Protein AF-A0A2D6XK90-F1 (afdb_monomer)

Nearest PDB structures (foldseek):
  7zwc-assembly1_b  TM=6.019E-01  e=9.700E+00  Homo sapiens
  4h1v-assembly1_A  TM=3.398E-01  e=5.709E+00  Homo sapiens

Radius of gyration: 18.1 Å; Cα contacts (8 Å, |Δi|>4): 138; chains: 1; bounding box: 38×21×66 Å

Structure (mmCIF, N/CA/C/O backbone):
data_AF-A0A2D6XK90-F1
#
_entry.id   AF-A0A2D6XK90-F1
#
loop_
_atom_site.group_PDB
_atom_site.id
_atom_site.type_symbol
_atom_site.label_atom_id
_atom_site.label_alt_id
_atom_site.label_comp_id
_atom_site.label_asym_id
_atom_site.label_entity_id
_atom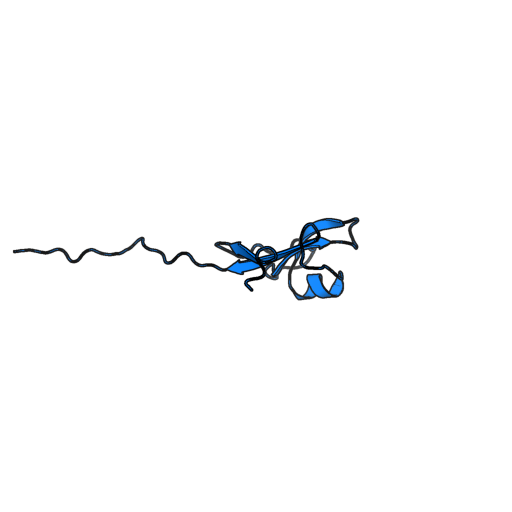_site.label_seq_id
_atom_site.pdbx_PDB_ins_code
_atom_site.Cartn_x
_atom_site.Cartn_y
_atom_site.Cartn_z
_atom_site.occupancy
_atom_site.B_iso_or_equiv
_atom_site.auth_seq_id
_atom_sit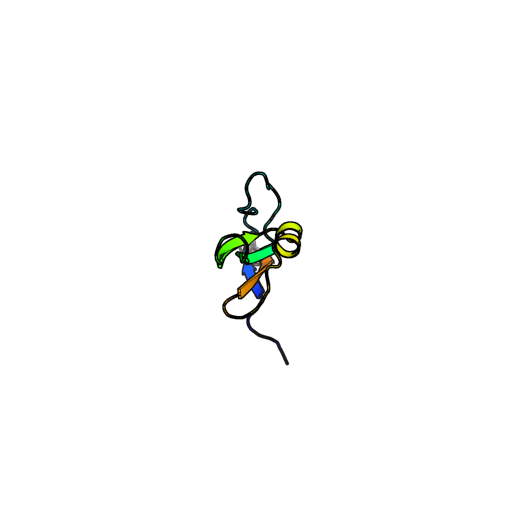e.auth_comp_id
_atom_site.auth_asym_id
_atom_site.auth_atom_id
_atom_site.pdbx_PDB_model_num
ATOM 1 N N . MET A 1 1 ? -25.007 -2.425 4.594 1.00 39.62 1 MET A N 1
ATOM 2 C CA . MET A 1 1 ? -24.197 -3.602 4.202 1.00 39.62 1 MET A CA 1
ATOM 3 C C . MET A 1 1 ? -22.718 -3.246 4.352 1.00 39.62 1 MET A C 1
ATOM 5 O O . MET A 1 1 ? -22.196 -2.515 3.521 1.00 39.62 1 MET A O 1
ATOM 9 N N . ALA A 1 2 ? -22.061 -3.653 5.443 1.00 41.47 2 ALA A N 1
ATOM 10 C CA . ALA A 1 2 ? -20.646 -3.341 5.670 1.00 41.47 2 ALA A CA 1
ATOM 11 C C . ALA A 1 2 ? -19.776 -4.239 4.776 1.00 41.47 2 ALA A C 1
ATOM 13 O O . ALA A 1 2 ? -19.728 -5.451 4.985 1.00 41.47 2 ALA A O 1
ATOM 14 N N . LYS A 1 3 ? -19.129 -3.665 3.754 1.00 46.53 3 LYS A N 1
ATOM 15 C CA . LYS A 1 3 ? -18.193 -4.379 2.872 1.00 46.53 3 LYS A CA 1
ATOM 16 C C . LYS A 1 3 ? -16.937 -4.758 3.674 1.00 46.53 3 LYS A C 1
ATOM 18 O O . LYS A 1 3 ? -15.961 -4.020 3.693 1.00 46.53 3 LYS A O 1
ATOM 23 N N . LYS A 1 4 ? -16.983 -5.883 4.391 1.00 53.34 4 LYS A N 1
ATOM 24 C CA . LYS A 1 4 ? -15.836 -6.446 5.117 1.00 53.34 4 LYS A CA 1
ATOM 25 C C . LYS A 1 4 ? -14.801 -6.957 4.107 1.00 53.34 4 LYS A C 1
ATOM 27 O O . LYS A 1 4 ? -15.119 -7.848 3.329 1.00 53.34 4 LYS A O 1
ATOM 32 N N . GLY A 1 5 ? -13.575 -6.430 4.144 1.00 61.41 5 GLY A N 1
ATOM 33 C CA . GLY A 1 5 ? -12.408 -7.159 3.622 1.00 61.41 5 GLY A CA 1
ATOM 34 C C . GLY A 1 5 ? -11.315 -6.358 2.913 1.00 61.41 5 GLY A C 1
ATOM 35 O O . GLY A 1 5 ? -10.241 -6.908 2.688 1.00 61.41 5 GLY A O 1
ATOM 36 N N . THR A 1 6 ? -11.530 -5.087 2.563 1.00 79.88 6 THR A N 1
ATOM 37 C CA . THR A 1 6 ? -10.539 -4.301 1.792 1.00 79.88 6 THR A CA 1
ATOM 38 C C . THR A 1 6 ? -9.725 -3.321 2.625 1.00 79.88 6 THR A C 1
ATOM 40 O O . THR A 1 6 ? -8.964 -2.541 2.061 1.00 79.88 6 THR A O 1
ATOM 43 N N . GLU A 1 7 ? -9.902 -3.316 3.942 1.00 88.50 7 GLU A N 1
ATOM 44 C CA . GLU A 1 7 ? -9.267 -2.370 4.855 1.00 88.50 7 GLU A CA 1
ATOM 45 C C . GLU A 1 7 ? -8.651 -3.134 6.030 1.00 88.50 7 GLU A C 1
ATOM 47 O O . GLU A 1 7 ? -9.302 -4.000 6.616 1.00 88.50 7 GLU A O 1
ATOM 52 N N . VAL A 1 8 ? -7.392 -2.826 6.345 1.00 88.69 8 VAL A N 1
ATOM 53 C CA . VAL A 1 8 ? -6.616 -3.424 7.435 1.00 88.69 8 VAL A CA 1
ATOM 54 C C . VAL A 1 8 ? -6.186 -2.317 8.384 1.00 88.69 8 VAL A C 1
ATOM 56 O O . VAL A 1 8 ? -5.603 -1.310 7.984 1.00 88.69 8 VAL A O 1
ATOM 59 N N . ALA A 1 9 ? -6.504 -2.521 9.654 1.00 88.88 9 ALA A N 1
ATOM 60 C CA . ALA A 1 9 ? -6.117 -1.657 10.750 1.00 88.88 9 ALA A CA 1
ATOM 61 C C . ALA A 1 9 ? -4.645 -1.900 11.115 1.00 88.88 9 ALA A C 1
ATOM 63 O O . ALA A 1 9 ? -4.249 -3.038 11.366 1.00 88.88 9 ALA A O 1
ATOM 64 N N . VAL A 1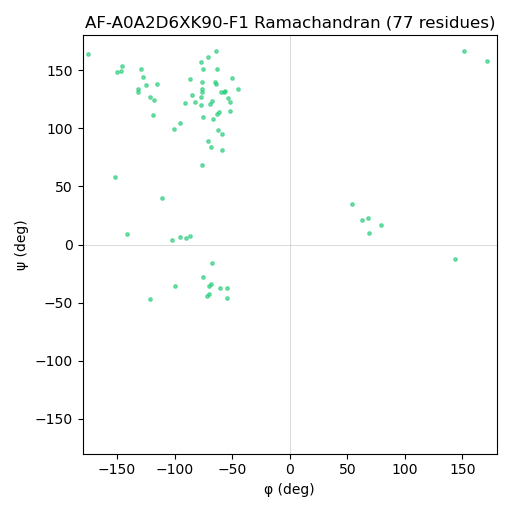 10 ? -3.841 -0.839 11.149 1.00 86.88 10 VAL A N 1
ATOM 65 C CA . VAL A 1 10 ? -2.427 -0.883 11.542 1.00 86.88 10 VAL A CA 1
ATOM 66 C C . VAL A 1 10 ? -2.132 0.167 12.608 1.00 86.88 10 VAL A C 1
ATOM 68 O O . VAL A 1 10 ? -2.768 1.221 12.652 1.00 86.88 10 VAL A O 1
ATOM 71 N N . SER A 1 11 ? -1.149 -0.112 13.463 1.00 87.56 11 SER A N 1
ATOM 72 C CA . SER A 1 11 ? -0.676 0.827 14.488 1.00 87.56 11 SER A CA 1
ATOM 73 C C . SER A 1 11 ? 0.192 1.945 13.905 1.00 87.56 11 SER A C 1
ATOM 75 O O . SER A 1 11 ? 0.223 3.052 14.435 1.00 87.56 11 SER A O 1
ATOM 77 N N . SER A 1 12 ? 0.881 1.682 12.795 1.00 89.44 12 SER A N 1
ATOM 78 C CA . SER A 1 12 ? 1.694 2.657 12.071 1.00 89.44 12 SER A CA 1
ATOM 79 C C . SER A 1 12 ? 1.726 2.328 10.578 1.00 89.44 12 SER A C 1
ATOM 81 O O . SER A 1 12 ? 1.624 1.168 10.181 1.00 89.44 12 SER A O 1
ATOM 83 N N . LEU A 1 13 ? 1.837 3.357 9.729 1.00 90.50 13 LEU A N 1
ATOM 84 C CA . LEU A 1 13 ? 1.970 3.150 8.286 1.00 90.50 13 LEU A CA 1
ATOM 85 C C . LEU A 1 13 ? 3.432 2.841 7.939 1.00 90.50 13 LEU A C 1
ATOM 87 O O . LEU A 1 13 ? 4.298 3.688 8.208 1.00 90.50 13 LEU A O 1
ATOM 91 N N . PRO A 1 14 ? 3.718 1.690 7.302 1.00 91.75 14 PRO A N 1
ATOM 92 C CA . PRO A 1 14 ? 5.042 1.419 6.767 1.00 91.75 14 PRO A CA 1
ATOM 93 C C . PRO A 1 14 ? 5.375 2.411 5.646 1.00 91.75 14 PRO A C 1
ATOM 95 O O . PRO A 1 14 ? 4.513 3.141 5.147 1.00 91.75 14 PRO A O 1
ATOM 98 N N . ASN A 1 15 ? 6.642 2.464 5.252 1.00 94.94 15 ASN A N 1
ATOM 99 C CA . ASN A 1 15 ? 7.052 3.247 4.091 1.00 94.94 15 ASN A CA 1
ATOM 100 C C . ASN A 1 15 ? 6.691 2.511 2.796 1.00 94.94 15 ASN A C 1
ATOM 102 O O . ASN A 1 15 ? 6.528 1.291 2.773 1.00 94.94 15 ASN A O 1
ATOM 106 N N . CYS A 1 16 ? 6.558 3.268 1.712 1.00 94.06 16 CYS A N 1
ATOM 107 C CA . CYS A 1 16 ? 6.442 2.714 0.374 1.00 94.06 16 CYS A CA 1
ATOM 108 C C . CYS A 1 16 ? 7.697 1.887 0.058 1.00 94.06 16 CYS A C 1
ATOM 110 O O . CYS A 1 16 ? 8.809 2.376 0.212 1.00 94.06 16 CYS A O 1
ATOM 112 N N . GLN A 1 17 ? 7.525 0.664 -0.435 1.00 92.81 17 GLN A N 1
ATOM 113 C CA . GLN A 1 17 ? 8.631 -0.221 -0.826 1.00 92.81 17 GLN A CA 1
ATOM 114 C C . GLN A 1 17 ? 9.105 0.006 -2.270 1.00 92.81 17 GLN A C 1
ATOM 116 O O . GLN A 1 17 ? 9.923 -0.750 -2.783 1.00 92.81 17 GLN A O 1
ATOM 121 N N . ILE A 1 18 ? 8.590 1.042 -2.937 1.00 89.75 18 ILE A N 1
ATOM 122 C CA . ILE A 1 18 ? 9.074 1.431 -4.261 1.00 89.75 18 ILE A CA 1
ATOM 123 C C . ILE A 1 18 ? 10.406 2.163 -4.062 1.00 89.75 18 ILE A C 1
ATOM 125 O O . ILE A 1 18 ? 10.447 3.059 -3.211 1.00 89.75 18 ILE A O 1
ATOM 129 N N . PRO A 1 19 ? 11.466 1.808 -4.815 1.00 88.94 19 PRO A N 1
ATOM 130 C CA . PRO A 1 19 ? 12.757 2.482 -4.735 1.00 88.94 19 PRO A CA 1
ATOM 131 C C . PRO A 1 19 ? 12.601 4.000 -4.838 1.00 88.94 19 PRO A C 1
ATOM 133 O O . PRO A 1 19 ? 11.730 4.487 -5.558 1.00 88.94 19 PRO A O 1
ATOM 136 N N . GLU A 1 20 ? 13.420 4.735 -4.085 1.00 88.62 20 GLU A N 1
ATOM 137 C CA . GLU A 1 20 ? 13.430 6.207 -4.095 1.00 88.62 20 GLU A CA 1
ATOM 138 C C . GLU A 1 20 ? 12.106 6.844 -3.616 1.00 88.62 20 GLU A C 1
ATOM 140 O O . GLU A 1 20 ? 11.811 8.006 -3.900 1.00 88.62 20 GLU A O 1
ATOM 145 N N . CYS A 1 21 ? 11.284 6.102 -2.860 1.00 91.50 21 CYS A N 1
ATOM 146 C CA . CYS A 1 21 ? 10.041 6.612 -2.292 1.00 91.50 21 CYS A CA 1
ATOM 147 C C . CYS A 1 21 ? 10.025 6.578 -0.764 1.00 91.50 21 CYS A C 1
ATOM 149 O O . CYS A 1 21 ? 9.856 5.533 -0.147 1.0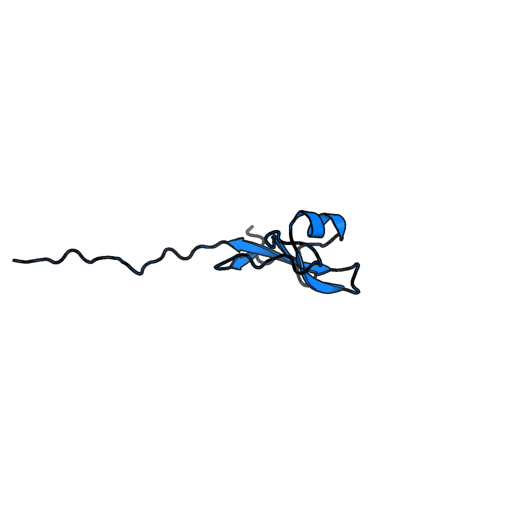0 91.50 21 CYS A O 1
ATOM 151 N N . GLU A 1 22 ? 10.051 7.755 -0.146 1.00 91.50 22 GLU A N 1
ATOM 152 C CA . GLU A 1 22 ? 10.002 7.896 1.319 1.00 91.50 22 GLU A CA 1
ATOM 153 C C . GLU A 1 22 ? 8.581 8.147 1.857 1.00 91.50 22 GLU A C 1
ATOM 155 O O . GLU A 1 22 ? 8.363 8.419 3.038 1.00 91.50 22 GLU A O 1
ATOM 160 N N . ARG A 1 23 ? 7.569 8.073 0.986 1.00 95.00 23 ARG A N 1
ATOM 161 C CA . ARG A 1 23 ? 6.174 8.335 1.364 1.00 95.00 23 ARG A CA 1
ATOM 162 C C . ARG A 1 23 ? 5.587 7.167 2.146 1.00 95.00 23 ARG A C 1
ATOM 164 O O . ARG A 1 23 ? 5.906 6.008 1.897 1.00 95.00 23 ARG A O 1
ATOM 171 N N . ARG A 1 24 ? 4.635 7.469 3.031 1.00 94.69 24 ARG A N 1
ATOM 172 C CA . ARG A 1 24 ? 3.881 6.449 3.771 1.00 94.69 24 ARG A CA 1
ATOM 173 C C . ARG A 1 24 ? 3.025 5.598 2.836 1.00 94.69 24 ARG A C 1
ATOM 175 O O . ARG A 1 24 ? 2.410 6.104 1.890 1.00 94.69 24 ARG A O 1
ATOM 182 N N . ALA A 1 25 ? 2.990 4.303 3.121 1.00 95.25 25 ALA A N 1
ATOM 183 C CA . ALA A 1 25 ? 2.157 3.346 2.428 1.00 95.25 25 ALA A CA 1
ATOM 184 C C . ALA A 1 25 ? 0.680 3.662 2.661 1.00 95.25 25 ALA A C 1
ATOM 186 O O . ALA A 1 25 ? 0.251 4.010 3.759 1.00 95.25 25 ALA A O 1
ATOM 187 N N . PHE A 1 26 ? -0.091 3.550 1.591 1.00 94.44 26 PHE A N 1
ATOM 188 C CA . PHE A 1 26 ? -1.537 3.704 1.593 1.00 94.44 26 PHE A CA 1
ATOM 189 C C . PHE A 1 26 ? -2.230 2.340 1.611 1.00 94.44 26 PHE A C 1
ATOM 191 O O . PHE A 1 26 ? -3.285 2.185 2.222 1.00 94.44 26 PHE A O 1
ATOM 198 N N . ALA A 1 27 ? -1.639 1.357 0.935 1.00 94.25 27 ALA A N 1
ATOM 199 C CA . ALA A 1 27 ? -2.164 0.009 0.825 1.00 94.25 27 ALA A CA 1
ATOM 200 C C . ALA A 1 27 ? -1.018 -1.005 0.789 1.00 94.25 27 ALA A C 1
ATOM 202 O O . ALA A 1 27 ? 0.084 -0.686 0.338 1.00 94.25 27 ALA A O 1
ATOM 203 N N . ASP A 1 28 ? -1.318 -2.216 1.235 1.00 94.06 28 ASP A N 1
ATOM 204 C CA . ASP A 1 28 ? -0.591 -3.419 0.847 1.00 94.06 28 ASP A CA 1
ATOM 205 C C . ASP A 1 28 ? -1.287 -3.994 -0.389 1.00 94.06 28 ASP A C 1
ATOM 207 O O . ASP A 1 28 ? -2.502 -4.217 -0.369 1.00 94.06 28 ASP A O 1
ATOM 211 N N . ALA A 1 29 ? -0.571 -4.136 -1.499 1.00 94.00 29 ALA A N 1
ATOM 212 C CA . ALA A 1 29 ? -1.166 -4.572 -2.753 1.00 94.00 29 ALA A CA 1
ATOM 213 C C . ALA A 1 29 ? -0.203 -5.421 -3.579 1.00 94.00 29 ALA A C 1
ATOM 215 O O . ALA A 1 29 ? 1.005 -5.190 -3.592 1.00 94.00 29 ALA A O 1
ATOM 216 N N . ALA A 1 30 ? -0.769 -6.351 -4.343 1.00 92.94 30 ALA A N 1
ATOM 217 C CA . ALA A 1 30 ? -0.078 -7.003 -5.440 1.00 92.94 30 ALA A CA 1
ATOM 218 C C . ALA A 1 30 ? 0.182 -5.969 -6.538 1.00 92.94 30 ALA A C 1
ATOM 220 O O . ALA A 1 30 ? -0.753 -5.331 -7.032 1.00 92.94 30 ALA A O 1
ATOM 221 N N . ILE A 1 31 ? 1.446 -5.795 -6.914 1.00 90.38 31 ILE A N 1
ATOM 222 C CA . ILE A 1 31 ? 1.872 -4.803 -7.894 1.00 90.38 31 ILE A CA 1
ATOM 223 C C . ILE A 1 31 ? 1.956 -5.478 -9.271 1.00 90.38 31 ILE A C 1
ATOM 225 O O . ILE A 1 31 ? 2.917 -6.209 -9.538 1.00 90.38 31 ILE A O 1
ATOM 229 N N . PRO A 1 32 ? 0.994 -5.244 -10.186 1.00 87.44 32 PRO A N 1
ATOM 230 C CA . PRO A 1 32 ? 0.917 -5.986 -11.446 1.00 87.44 32 PRO A CA 1
ATOM 231 C C . PRO A 1 3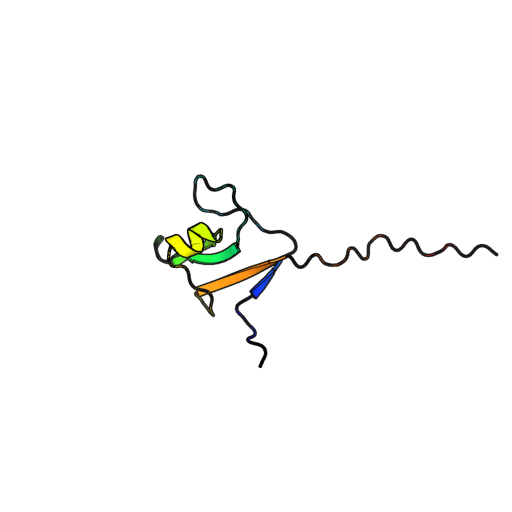2 ? 2.164 -5.798 -12.313 1.00 87.44 32 PRO A C 1
ATOM 233 O O . PRO A 1 32 ? 2.654 -6.746 -12.921 1.00 87.44 32 PRO A O 1
ATOM 236 N N . ARG A 1 33 ? 2.729 -4.583 -12.309 1.00 84.81 33 ARG A N 1
ATOM 237 C CA . ARG A 1 33 ? 3.935 -4.244 -13.079 1.00 84.81 33 ARG A CA 1
ATOM 238 C C . ARG A 1 33 ? 5.212 -4.946 -12.609 1.00 84.81 33 ARG A C 1
ATOM 240 O O . ARG A 1 33 ? 6.165 -4.989 -13.374 1.00 84.81 33 ARG A O 1
ATOM 247 N N . TYR A 1 34 ? 5.223 -5.522 -11.407 1.00 84.06 34 TYR A N 1
ATOM 248 C CA . TYR A 1 34 ? 6.329 -6.340 -10.896 1.00 84.06 34 TYR A CA 1
ATOM 249 C C . TYR A 1 34 ? 5.920 -7.815 -10.786 1.00 84.06 34 TYR A C 1
ATOM 251 O O . TYR A 1 34 ? 6.213 -8.479 -9.793 1.00 84.06 34 TYR A O 1
ATOM 259 N N . GLY A 1 35 ? 5.168 -8.322 -11.768 1.00 84.38 35 GLY A N 1
ATOM 260 C CA . GLY A 1 35 ? 4.764 -9.732 -11.813 1.00 84.38 35 GLY A CA 1
ATOM 261 C C . GLY A 1 35 ? 3.780 -10.137 -10.712 1.00 84.38 35 GLY A C 1
ATOM 262 O O . GLY A 1 35 ? 3.712 -11.308 -10.358 1.00 84.38 35 GLY A O 1
ATOM 263 N N . GLY A 1 36 ? 3.042 -9.179 -10.140 1.00 84.88 36 GLY A N 1
ATOM 264 C CA . GLY A 1 36 ? 2.119 -9.439 -9.032 1.00 84.88 36 GLY A CA 1
ATOM 265 C C . GLY A 1 36 ? 2.801 -9.564 -7.668 1.00 84.88 36 GLY A C 1
ATOM 266 O O . GLY A 1 36 ? 2.181 -10.060 -6.730 1.00 84.88 36 GLY A O 1
ATOM 267 N N . THR A 1 37 ? 4.051 -9.109 -7.539 1.00 90.75 37 THR A N 1
ATOM 268 C CA . THR A 1 37 ? 4.756 -9.056 -6.251 1.00 90.75 37 THR A CA 1
ATOM 269 C C . THR A 1 37 ? 3.966 -8.222 -5.245 1.00 90.75 37 THR A C 1
ATOM 271 O O . THR A 1 37 ? 3.533 -7.112 -5.557 1.00 90.75 37 THR A O 1
ATOM 274 N N . TRP A 1 38 ? 3.782 -8.754 -4.040 1.00 92.19 38 TRP A N 1
ATOM 275 C CA . TRP A 1 38 ? 3.128 -8.045 -2.944 1.00 92.19 38 TRP A CA 1
ATOM 276 C C . TRP A 1 38 ? 4.059 -7.014 -2.317 1.00 92.19 38 TRP A C 1
ATOM 278 O O . TRP A 1 38 ? 5.247 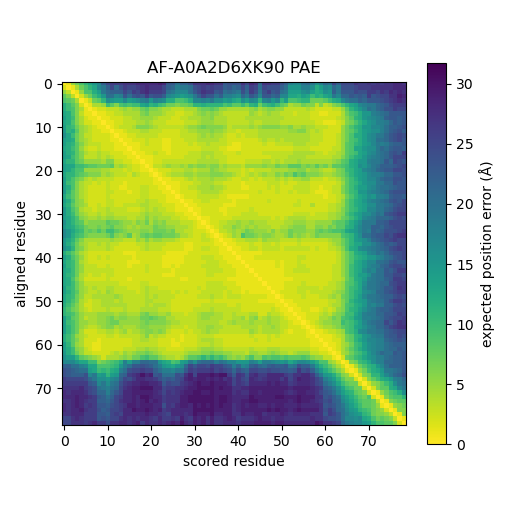-7.277 -2.127 1.00 92.19 38 TRP A O 1
ATOM 288 N N . GLY A 1 39 ? 3.512 -5.851 -1.974 1.00 92.75 39 GLY A N 1
ATOM 289 C CA . GLY A 1 39 ? 4.255 -4.842 -1.241 1.00 92.75 39 GLY A CA 1
ATOM 290 C C . GLY A 1 39 ? 3.432 -3.627 -0.833 1.00 92.75 39 GLY A C 1
ATOM 291 O O . GLY A 1 39 ? 2.359 -3.326 -1.364 1.00 92.75 39 GLY A O 1
ATOM 292 N N . TYR A 1 40 ? 4.000 -2.877 0.103 1.00 95.06 40 TYR A N 1
ATOM 293 C CA . TYR A 1 40 ? 3.455 -1.628 0.598 1.00 95.06 40 TYR A CA 1
ATOM 294 C C . TYR A 1 40 ? 3.692 -0.496 -0.397 1.00 95.06 40 TYR A C 1
ATOM 296 O O . TYR A 1 40 ? 4.829 -0.128 -0.704 1.00 95.06 40 TYR A O 1
ATOM 304 N N . VAL A 1 41 ? 2.609 0.116 -0.867 1.00 94.56 41 VAL A N 1
ATOM 305 C CA . VAL A 1 41 ? 2.662 1.192 -1.860 1.00 94.56 41 VAL A CA 1
ATOM 306 C C . VAL A 1 41 ? 1.951 2.441 -1.360 1.00 94.56 41 VAL A C 1
ATOM 308 O O . VAL A 1 41 ? 0.867 2.392 -0.775 1.00 94.56 41 VAL A O 1
ATOM 311 N N . CYS A 1 42 ? 2.555 3.606 -1.587 1.00 95.88 42 CYS A N 1
ATOM 312 C CA . CYS A 1 42 ? 1.903 4.888 -1.337 1.00 95.88 42 CYS A CA 1
ATOM 313 C C . CYS A 1 42 ? 0.793 5.144 -2.370 1.00 95.88 42 CYS A C 1
ATOM 315 O O . CYS A 1 42 ? 0.796 4.572 -3.459 1.00 95.88 42 CYS A O 1
ATOM 317 N N . LYS A 1 43 ? -0.140 6.055 -2.067 1.00 94.62 43 LYS A N 1
ATOM 318 C CA . LYS A 1 43 ? -1.326 6.325 -2.908 1.00 94.62 43 LYS A CA 1
ATOM 319 C C . LYS A 1 43 ? -0.983 6.660 -4.367 1.00 94.62 43 LYS A C 1
ATOM 321 O O . LYS A 1 43 ? -1.681 6.258 -5.288 1.00 94.62 43 LYS A O 1
ATOM 326 N N . SER A 1 44 ? 0.100 7.398 -4.581 1.00 95.38 44 SER A N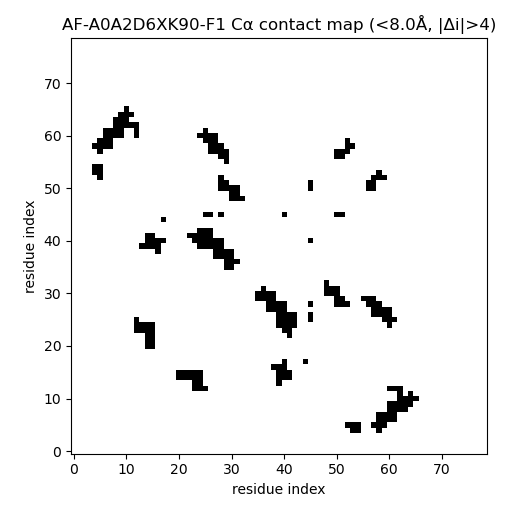 1
ATOM 327 C CA . SER A 1 44 ? 0.544 7.789 -5.921 1.00 95.38 44 SER A CA 1
ATOM 328 C C . SER A 1 44 ? 1.094 6.604 -6.716 1.00 95.38 44 SER A C 1
ATOM 330 O O . SER A 1 44 ? 0.718 6.453 -7.873 1.00 95.38 44 SER A O 1
ATOM 332 N N . HIS A 1 45 ? 1.902 5.733 -6.102 1.00 94.50 45 HIS A N 1
ATOM 333 C CA . HIS A 1 45 ? 2.368 4.508 -6.760 1.00 94.50 45 HIS A CA 1
ATOM 334 C C . HIS A 1 45 ? 1.251 3.490 -6.942 1.00 94.50 45 HIS A C 1
ATOM 336 O O . HIS A 1 45 ? 1.183 2.863 -7.988 1.00 94.50 45 HIS A O 1
ATOM 342 N N . PHE A 1 46 ? 0.327 3.395 -5.990 1.00 94.31 46 PHE A N 1
ATOM 343 C CA . PHE A 1 46 ? -0.870 2.575 -6.128 1.00 94.31 46 PHE A CA 1
ATOM 344 C C . PHE A 1 46 ? -1.654 2.933 -7.404 1.00 94.31 46 PHE A C 1
ATOM 346 O O . PHE A 1 46 ? -2.006 2.050 -8.178 1.00 94.31 46 PHE A O 1
ATOM 353 N N . ASN A 1 47 ? -1.857 4.230 -7.666 1.00 93.44 47 ASN A N 1
ATOM 354 C CA . ASN A 1 47 ? -2.537 4.693 -8.876 1.00 93.44 47 ASN A CA 1
ATOM 355 C C . ASN A 1 47 ? -1.684 4.509 -10.142 1.00 93.44 47 ASN A C 1
ATOM 357 O O . ASN A 1 47 ? -2.193 4.065 -11.164 1.00 93.44 47 ASN A O 1
ATOM 361 N N . HIS A 1 48 ? -0.391 4.845 -10.089 1.00 93.50 48 HIS A N 1
ATOM 362 C CA . HIS A 1 48 ? 0.495 4.779 -11.257 1.00 93.50 48 HIS A CA 1
ATOM 363 C C . HIS A 1 48 ? 0.766 3.328 -11.705 1.00 93.50 48 HIS A C 1
ATOM 365 O O . HIS A 1 48 ? 0.889 3.047 -12.896 1.00 93.50 48 HIS A O 1
ATOM 371 N N . LEU A 1 49 ? 0.826 2.387 -10.763 1.00 90.81 49 LEU A N 1
ATOM 372 C CA . LEU A 1 49 ? 1.075 0.967 -11.028 1.00 90.81 49 LEU A CA 1
ATOM 373 C C . LEU A 1 49 ? -0.220 0.172 -11.273 1.00 90.81 49 LEU A C 1
ATOM 375 O O . LEU A 1 49 ? -0.161 -1.046 -11.417 1.00 90.81 49 LEU A O 1
ATOM 379 N N . ASP A 1 50 ? -1.365 0.863 -11.340 1.00 90.81 50 ASP A N 1
ATOM 380 C CA . ASP A 1 50 ? -2.711 0.304 -11.514 1.00 90.81 50 ASP A CA 1
ATOM 381 C C . ASP A 1 50 ? -3.078 -0.784 -10.483 1.00 90.81 50 ASP A C 1
ATOM 383 O O . ASP A 1 50 ? -3.802 -1.740 -10.770 1.00 90.81 50 ASP A O 1
ATOM 387 N N . CYS A 1 51 ? -2.594 -0.640 -9.246 1.00 91.38 51 CYS A N 1
ATOM 388 C CA . CYS A 1 51 ? -2.936 -1.546 -8.154 1.00 91.38 51 CYS A CA 1
ATOM 389 C C . CYS A 1 51 ? -4.443 -1.478 -7.843 1.00 91.38 51 CYS A C 1
ATOM 391 O O . CYS A 1 51 ? -5.098 -0.446 -8.019 1.00 91.38 51 CYS A O 1
ATOM 393 N N . LYS A 1 52 ? -5.015 -2.583 -7.345 1.00 92.12 52 LYS A N 1
ATOM 394 C CA . LYS A 1 52 ? -6.447 -2.677 -7.015 1.00 92.12 52 LYS A CA 1
ATOM 395 C C . LYS A 1 52 ? -6.647 -3.162 -5.585 1.00 92.12 52 LYS A C 1
ATOM 397 O O . LYS A 1 52 ? -5.925 -4.029 -5.108 1.00 92.12 52 LYS A O 1
ATOM 402 N N . LEU A 1 53 ? -7.675 -2.632 -4.925 1.00 92.25 53 LEU A N 1
ATOM 403 C CA . LEU A 1 53 ? -8.151 -3.163 -3.651 1.00 92.25 53 LEU A CA 1
ATOM 404 C C . LEU A 1 53 ? -9.153 -4.288 -3.907 1.00 92.25 53 LEU A C 1
ATOM 406 O O . LEU A 1 53 ? -9.956 -4.216 -4.840 1.00 92.25 53 LEU A O 1
ATOM 410 N N . GLY A 1 54 ? -9.112 -5.318 -3.073 1.00 88.31 54 GLY A N 1
ATOM 41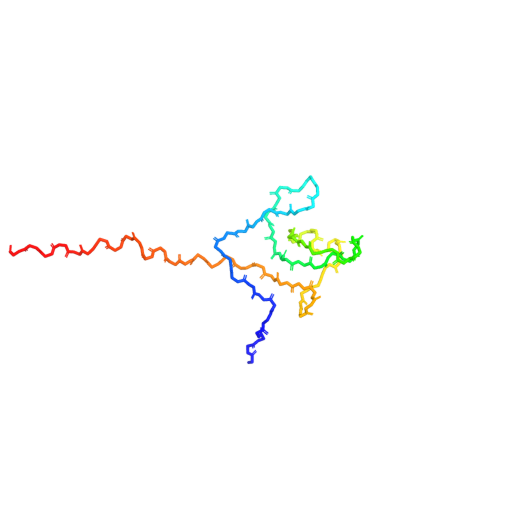1 C CA . GLY A 1 54 ? -9.995 -6.470 -3.186 1.00 88.31 54 GLY A CA 1
ATOM 412 C C . GLY A 1 54 ? -9.363 -7.751 -2.645 1.00 88.31 54 GLY A C 1
ATOM 413 O O . GLY A 1 54 ? -8.143 -7.803 -2.455 1.00 88.31 54 GLY A O 1
ATOM 414 N N . PRO A 1 55 ? -10.176 -8.801 -2.437 1.00 83.62 55 PRO A N 1
ATOM 415 C CA . PRO A 1 55 ? -9.680 -10.124 -2.072 1.00 83.62 55 PRO A CA 1
ATOM 416 C C . PRO A 1 55 ? -8.617 -10.595 -3.073 1.00 83.62 55 PRO A C 1
ATOM 418 O O . PRO A 1 55 ? -8.852 -10.560 -4.281 1.00 83.62 55 PRO A O 1
ATOM 421 N N . GLY A 1 56 ? -7.438 -10.976 -2.576 1.00 84.31 56 GLY A N 1
ATOM 422 C CA . GLY A 1 56 ? -6.315 -11.426 -3.409 1.00 84.31 56 GLY A CA 1
ATOM 423 C C . GLY A 1 56 ? -5.661 -10.345 -4.282 1.00 84.31 56 GLY A C 1
ATOM 424 O O . GLY A 1 56 ? -4.862 -10.686 -5.147 1.00 84.31 56 GLY A O 1
ATOM 425 N N . ARG A 1 57 ? -5.996 -9.059 -4.094 1.00 88.56 57 ARG A N 1
ATOM 426 C CA . ARG A 1 57 ? -5.417 -7.939 -4.863 1.00 88.56 57 ARG A CA 1
ATOM 427 C C . ARG A 1 57 ? -4.719 -6.916 -3.979 1.00 88.56 57 ARG A C 1
ATOM 429 O O . ARG A 1 57 ? -3.606 -6.509 -4.283 1.00 88.56 57 ARG A O 1
ATOM 436 N N . GLY A 1 58 ? -5.368 -6.500 -2.896 1.00 91.00 58 GLY A N 1
ATOM 437 C CA . GLY A 1 58 ? -4.800 -5.507 -1.996 1.00 91.00 58 GLY A CA 1
ATOM 438 C C . GLY A 1 58 ? -5.778 -5.008 -0.948 1.00 91.00 58 GLY A C 1
ATOM 439 O O . GLY A 1 58 ? -7.001 -5.079 -1.115 1.00 91.00 58 GLY A O 1
ATOM 440 N N . GLN A 1 59 ? -5.222 -4.482 0.135 1.00 93.69 59 GLN A N 1
ATOM 441 C CA . GLN A 1 59 ? -5.947 -3.967 1.283 1.00 93.69 59 GLN A CA 1
ATOM 442 C C . GLN A 1 59 ? -5.403 -2.591 1.666 1.00 93.69 59 GLN A C 1
ATOM 444 O O . GLN A 1 59 ? -4.198 -2.356 1.737 1.00 93.69 59 GLN A O 1
ATOM 449 N N . LYS A 1 60 ? -6.312 -1.651 1.901 1.00 93.75 60 LYS A N 1
ATOM 450 C CA . LYS A 1 60 ? -5.985 -0.293 2.323 1.00 93.75 60 LYS A CA 1
ATOM 451 C C . LYS A 1 60 ? -5.597 -0.302 3.794 1.00 93.75 60 LYS A C 1
ATOM 453 O O . LYS A 1 60 ? -6.308 -0.871 4.619 1.00 93.75 60 LYS A O 1
ATOM 458 N N . LEU A 1 61 ? -4.503 0.372 4.114 1.00 92.75 61 LEU A N 1
ATOM 459 C CA . LEU A 1 61 ? -4.034 0.516 5.481 1.00 92.75 61 LEU A CA 1
ATOM 460 C C . LEU A 1 61 ? -4.755 1.690 6.137 1.00 92.75 61 LEU A C 1
ATOM 462 O O . LEU A 1 61 ? -4.795 2.800 5.599 1.00 92.75 61 LEU A O 1
ATOM 466 N N . ILE A 1 62 ? -5.330 1.446 7.307 1.00 90.69 62 ILE A N 1
ATOM 467 C CA . ILE A 1 62 ? -5.953 2.472 8.135 1.00 90.69 62 ILE A CA 1
ATOM 468 C C . ILE A 1 62 ? -5.184 2.525 9.439 1.00 90.69 62 ILE A C 1
ATOM 470 O O . ILE A 1 62 ? -5.075 1.517 10.132 1.00 90.69 62 ILE A O 1
ATOM 474 N N . ILE A 1 63 ? -4.680 3.708 9.792 1.00 88.38 63 ILE A N 1
ATOM 475 C CA . ILE A 1 63 ? -4.140 3.920 11.131 1.00 88.38 63 ILE A CA 1
ATOM 476 C C . ILE A 1 63 ? -5.308 3.834 12.103 1.00 88.38 63 ILE A C 1
ATOM 478 O O . ILE A 1 63 ? -6.139 4.739 12.181 1.00 88.38 63 ILE A O 1
ATOM 482 N N . THR A 1 64 ? -5.354 2.751 12.861 1.00 81.81 64 THR A N 1
ATOM 483 C CA . THR A 1 64 ? -6.114 2.711 14.098 1.00 81.81 64 THR A CA 1
ATOM 484 C C . THR A 1 64 ? -5.088 2.898 15.188 1.00 81.81 64 THR A C 1
ATOM 486 O O . THR A 1 64 ? -4.379 1.959 15.543 1.00 81.81 64 THR A O 1
ATOM 489 N N . ASN A 1 65 ? -4.969 4.119 15.694 1.00 65.62 65 ASN A N 1
ATOM 490 C CA . ASN A 1 65 ? -4.281 4.297 16.957 1.00 65.62 65 ASN A CA 1
ATOM 491 C C . ASN A 1 65 ? -5.140 3.531 17.976 1.00 65.62 65 ASN A C 1
ATOM 493 O O . ASN A 1 65 ? -6.293 3.936 18.172 1.00 65.62 65 ASN A O 1
ATOM 497 N N . PRO A 1 66 ? -4.690 2.412 18.581 1.00 54.25 66 PRO A N 1
ATOM 498 C CA . PRO A 1 66 ? -5.367 1.983 19.789 1.00 54.25 66 PRO A CA 1
ATOM 499 C C . PRO A 1 66 ? -5.281 3.185 20.737 1.00 54.25 66 PRO A C 1
ATOM 501 O O . PRO A 1 66 ? -4.205 3.787 20.839 1.00 54.25 66 PRO A O 1
ATOM 504 N N . PRO A 1 67 ? -6.377 3.619 21.385 1.00 48.97 67 PRO A N 1
ATOM 505 C CA . PRO A 1 67 ? -6.221 4.554 22.481 1.00 48.97 67 PRO A CA 1
ATOM 506 C C . PRO A 1 67 ? -5.189 3.931 23.415 1.00 48.97 67 PRO A C 1
ATOM 508 O O . PRO A 1 67 ? -5.344 2.783 23.835 1.00 48.97 67 PRO A O 1
ATOM 511 N N . CYS A 1 68 ? -4.107 4.655 23.681 1.00 48.09 68 CYS A N 1
ATOM 512 C CA . CYS A 1 68 ? -3.195 4.333 24.757 1.00 48.09 68 CYS A CA 1
ATOM 513 C C . CYS A 1 68 ? -3.998 4.351 26.069 1.00 48.09 68 CY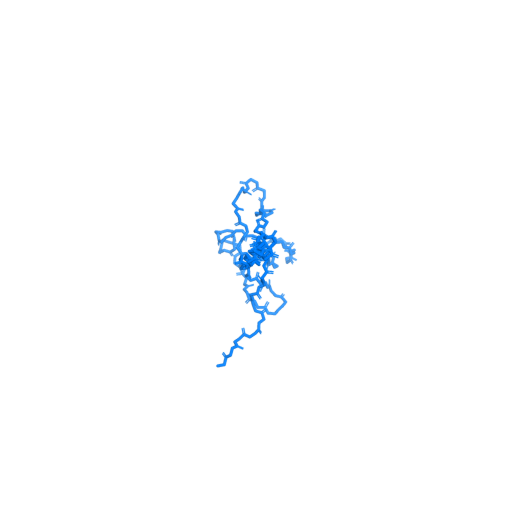S A C 1
ATOM 515 O O . CYS A 1 68 ? -3.960 5.327 26.811 1.00 48.09 68 CYS A O 1
ATOM 517 N N . PHE A 1 69 ? -4.722 3.279 26.395 1.00 50.19 69 PHE A N 1
ATOM 518 C CA . PHE A 1 69 ? -5.133 2.976 27.762 1.00 50.19 69 PHE A CA 1
ATOM 519 C C . PHE A 1 69 ? -3.905 2.419 28.483 1.00 50.19 69 PHE A C 1
ATOM 521 O O . PHE A 1 69 ? -3.796 1.237 28.778 1.00 50.19 69 PHE A O 1
ATOM 528 N N . GLY A 1 70 ? -2.931 3.304 28.682 1.00 47.72 70 GLY A N 1
ATOM 529 C CA . GLY A 1 70 ? -1.652 3.022 29.326 1.00 47.72 70 GLY A CA 1
ATOM 530 C C . GLY A 1 70 ? -1.172 4.154 30.230 1.00 47.72 70 GLY A C 1
ATOM 531 O O . GLY A 1 70 ? -0.051 4.101 30.712 1.00 47.72 70 GLY A O 1
ATOM 532 N N . HIS A 1 71 ? -2.006 5.167 30.484 1.00 46.06 71 HIS A N 1
ATOM 533 C CA . HIS A 1 71 ? -1.829 6.067 31.623 1.00 46.06 71 HIS A CA 1
ATOM 534 C C . HIS A 1 71 ? -3.182 6.633 32.077 1.00 46.06 71 HIS A C 1
ATOM 536 O O . HIS A 1 71 ? -3.414 7.837 32.129 1.00 46.06 71 HIS A O 1
ATOM 542 N N . ALA A 1 72 ? -4.103 5.738 32.440 1.00 46.28 72 ALA A N 1
ATOM 543 C CA . ALA A 1 72 ? -5.079 6.089 33.460 1.00 46.28 72 ALA A CA 1
ATOM 544 C C . ALA A 1 72 ? -4.313 6.137 34.789 1.00 46.28 72 ALA A C 1
ATOM 546 O O . ALA A 1 72 ? -4.169 5.128 35.478 1.00 46.28 72 ALA A O 1
ATOM 547 N N . LEU A 1 73 ? -3.770 7.309 35.128 1.00 51.16 73 LEU A N 1
ATOM 548 C CA . LEU A 1 73 ? -3.510 7.643 36.521 1.00 51.16 73 LEU A CA 1
ATOM 549 C C . LEU A 1 73 ? -4.867 7.572 37.226 1.00 51.16 73 LEU A C 1
ATOM 551 O O . LEU A 1 73 ? -5.672 8.498 37.163 1.00 51.16 73 LEU A O 1
ATOM 555 N N . LEU A 1 74 ? -5.147 6.414 37.824 1.00 55.91 74 LEU A N 1
ATOM 556 C CA . LEU A 1 74 ? -6.218 6.230 38.791 1.00 55.91 74 LEU A CA 1
ATOM 557 C C . LEU A 1 74 ? -6.172 7.410 39.776 1.00 55.91 74 LEU A C 1
ATOM 559 O O . LEU A 1 74 ? -5.083 7.723 40.271 1.00 55.91 74 LEU A O 1
ATOM 563 N N . PRO A 1 75 ? -7.301 8.058 40.112 1.00 48.34 75 PRO A N 1
ATOM 564 C CA . PRO A 1 75 ? -7.295 9.013 41.204 1.00 48.34 75 PRO A CA 1
ATOM 565 C C . PRO A 1 75 ? -6.907 8.244 42.469 1.00 48.34 75 PRO A C 1
ATOM 567 O O . PRO A 1 75 ? -7.640 7.360 42.923 1.00 48.34 75 PRO A O 1
ATOM 570 N N . ARG A 1 76 ? -5.737 8.549 43.044 1.00 50.66 76 ARG A N 1
ATOM 571 C CA . ARG A 1 76 ? -5.423 8.104 44.402 1.00 50.66 76 ARG A CA 1
ATOM 572 C C . ARG A 1 76 ? -6.445 8.758 45.326 1.00 50.66 76 ARG A C 1
ATOM 574 O O . ARG A 1 76 ? -6.275 9.901 45.735 1.00 50.66 76 ARG A O 1
ATOM 581 N N . ARG A 1 77 ? -7.487 8.004 45.679 1.00 56.09 77 ARG A N 1
ATOM 582 C CA . ARG A 1 77 ? -8.190 8.187 46.946 1.00 56.09 77 ARG A CA 1
ATOM 583 C C . ARG A 1 77 ? -7.128 8.157 48.043 1.00 56.09 77 ARG A C 1
ATOM 585 O O . ARG A 1 77 ? -6.480 7.130 48.249 1.00 56.09 77 ARG A O 1
ATOM 592 N N . LYS A 1 78 ? -6.943 9.278 48.729 1.00 58.28 78 LYS A N 1
ATOM 593 C CA . LYS A 1 78 ? -6.505 9.267 50.119 1.00 58.28 78 LYS A CA 1
ATOM 594 C C . LYS A 1 78 ? -7.639 9.842 50.957 1.00 58.28 78 LYS A C 1
ATOM 596 O O . LYS A 1 78 ? -8.348 10.734 50.500 1.00 58.28 78 LYS A O 1
ATOM 601 N N . GLN A 1 79 ? -7.816 9.154 52.078 1.00 56.72 79 GLN A N 1
ATOM 602 C CA . GLN A 1 79 ? -8.793 9.337 53.143 1.00 56.72 79 GLN A CA 1
ATOM 603 C C . GLN A 1 79 ? -8.780 10.756 53.695 1.00 56.72 79 GLN A C 1
ATOM 605 O O . GLN A 1 79 ? -7.691 11.375 53.654 1.00 56.72 79 GLN A O 1
#

Mean predicted aligned error: 10.02 Å

Sequence (79 aa):
MAKKGTEVAVSSLPNCQIPECERRAFADAAIPRYGGTWGYVCKSHFNHLDCKLGPGRGQKLIITNPPCFGHALLPRRKQ

Foldseek 3Di:
DDPPDQADEDQDFDWAPPPPGRHTFFKFFQQVVVVRDTTGHHPVSCVVSVFDTDVSGIHTYDHDNPPPPPDPPPPPDDD

pLDDT: mean 80.79, std 17.74, range [39.62, 95.88]

Solvent-accessible surface area (backbone atoms only — not comparable to full-atom values): 4785 Å² total; per-residue (Å²): 134,83,84,83,73,40,66,42,79,31,78,64,71,52,56,19,71,53,86,99,39,87,46,55,28,36,25,44,27,31,31,57,84,62,81,47,46,73,46,36,28,19,64,67,54,31,60,75,50,66,44,49,75,34,89,100,30,16,30,35,57,38,76,44,69,71,79,78,86,76,71,79,76,70,82,79,84,72,134

Secondary structure (DSSP, 8-state):
---TTSEEEESSPPBP-STT--SBP-EEEEEGGGTTEEEEE-HHHHHHTT---BTTTEEEEEE-----TT---------